Protein AF-A0A960AWV7-F1 (afdb_monomer)

Secondary structure (DSSP, 8-state):
---HHHHHHH-SEEEEEETTEEEEEEEHHHHHH---SHHHHHHHHHS--HHHHHTT--PPP-PPPSPPPPSSSPPSSSTTGGG-TT--THHHHSPPP-EEEETTEEE--SS--STT---SS-TTHHHHTB-TTSPBPTT---------SS--SEEEETTTTEEEE-

Sequence (166 aa):
AHDLAVVRHFCPEVAVMYLGKIVEVGDRETIYLRPHHPYTQALLSAVPDVRQAAIGGRRERIRLEGDVPSPINPPSGCRFRTRCAIAKEICARAEPPLLQVGPTHKVACHFPGELGQHPAAPVTTGLLAVDESGSPVAGSTPTTPPNVPGFAAEWYDLGRRQMVSG

Nearest PDB structures (foldseek):
  4fwi-assembly1_B  TM=9.279E-01  e=6.344E-09  Caldanaerobacter subterraneus subsp. tengcongensis MB4
  8j5r-assembly1_D  TM=8.603E-01  e=9.752E-08  Mycobacterium tuberculosis H37Rv
  8j5t-assembly1_D  TM=8.635E-01  e=5.878E-06  Mycobacterium tuberculosis H37Rv
  4jbw-assembly2_C  TM=8.695E-01  e=2.674E-01  Escherichia coli K-12
  3rlf-assembly1_B  TM=8.804E-01  e=4.945E-01  Escherichia coli K-12

Solvent-accessible surface area (backbone atoms only — not comparable to full-atom values): 9805 Å² total; per-residue (Å²): 128,93,53,62,78,60,46,69,77,76,41,74,61,44,78,42,69,55,87,91,37,74,36,33,36,20,32,46,65,49,51,76,76,59,31,35,37,72,66,54,42,32,55,55,28,68,49,85,53,68,71,42,48,74,73,73,44,75,72,74,65,55,78,72,53,75,80,85,74,52,75,90,67,58,55,54,34,28,67,59,39,86,50,39,94,79,58,52,62,22,32,55,59,31,61,46,59,75,41,42,51,40,77,54,31,32,33,34,46,43,48,56,25,45,90,94,55,50,52,93,62,58,78,43,26,73,40,60,20,23,43,84,56,34,48,79,42,88,94,56,67,58,53,76,74,79,93,59,88,82,70,58,66,54,23,38,33,75,90,78,71,40,78,47,74,117

Structure (mmCIF, N/CA/C/O backbone):
data_AF-A0A960AWV7-F1
#
_entry.id   AF-A0A960AWV7-F1
#
loop_
_atom_site.group_PDB
_atom_site.id
_atom_site.type_symbol
_atom_site.label_atom_id
_atom_site.label_alt_id
_atom_site.label_comp_id
_atom_site.label_asym_id
_atom_site.label_entity_id
_atom_site.label_seq_id
_atom_site.pdbx_PDB_ins_code
_atom_site.Cartn_x
_atom_site.Cartn_y
_atom_site.Cartn_z
_atom_site.occupancy
_atom_site.B_iso_or_equiv
_atom_site.auth_seq_id
_atom_site.auth_comp_id
_atom_site.auth_asym_id
_atom_site.auth_atom_id
_atom_site.pdbx_PDB_model_num
ATOM 1 N N . ALA A 1 1 ? -1.767 0.181 -18.231 1.00 57.00 1 ALA A N 1
ATOM 2 C CA . ALA A 1 1 ? -1.301 -1.007 -18.979 1.00 57.00 1 ALA A CA 1
ATOM 3 C C . ALA A 1 1 ? -1.002 -2.128 -17.988 1.00 57.00 1 ALA A C 1
ATOM 5 O O . ALA A 1 1 ? -0.704 -1.819 -16.842 1.00 57.00 1 ALA A O 1
ATOM 6 N N . HIS A 1 2 ? -1.113 -3.395 -18.394 1.00 70.12 2 HIS A N 1
ATOM 7 C CA . HIS A 1 2 ? -0.751 -4.541 -17.545 1.00 70.12 2 HIS A CA 1
ATOM 8 C C . HIS A 1 2 ? 0.745 -4.892 -17.643 1.00 70.12 2 HIS A C 1
ATOM 10 O O . HIS A 1 2 ? 1.274 -5.580 -16.776 1.00 70.12 2 HIS A O 1
ATOM 16 N N . ASP A 1 3 ? 1.422 -4.403 -18.686 1.00 63.09 3 ASP A N 1
ATOM 17 C CA . ASP A 1 3 ? 2.853 -4.587 -18.895 1.00 63.09 3 ASP A CA 1
ATOM 18 C C . ASP A 1 3 ? 3.643 -3.440 -18.252 1.00 63.09 3 ASP A C 1
ATOM 20 O O . ASP A 1 3 ? 3.673 -2.309 -18.751 1.00 63.09 3 ASP A O 1
ATOM 24 N N . LEU A 1 4 ? 4.277 -3.742 -17.120 1.00 63.34 4 LEU A N 1
ATOM 25 C CA . LEU A 1 4 ? 5.128 -2.799 -16.403 1.00 63.34 4 LEU A CA 1
ATOM 26 C C . LEU A 1 4 ? 6.360 -2.400 -17.248 1.00 63.34 4 LEU A C 1
ATOM 28 O O . LEU A 1 4 ? 6.766 -1.241 -17.223 1.00 63.34 4 LEU A O 1
ATOM 32 N N . ALA A 1 5 ? 6.901 -3.269 -18.109 1.00 60.47 5 ALA A N 1
ATOM 33 C CA . ALA A 1 5 ? 8.048 -2.913 -18.952 1.00 60.47 5 ALA A CA 1
ATOM 34 C C . ALA A 1 5 ? 7.736 -1.749 -19.916 1.00 60.47 5 ALA A C 1
ATOM 36 O O . ALA A 1 5 ? 8.588 -0.886 -20.133 1.00 60.47 5 ALA A O 1
ATOM 37 N N . VAL A 1 6 ? 6.500 -1.665 -20.419 1.00 62.06 6 VAL A N 1
ATOM 38 C CA . VAL A 1 6 ? 6.038 -0.549 -21.266 1.00 62.06 6 VAL A CA 1
ATOM 39 C C . VAL A 1 6 ? 5.800 0.718 -20.441 1.00 62.06 6 VAL A C 1
ATOM 41 O O . VAL A 1 6 ? 6.229 1.803 -20.833 1.00 62.06 6 VAL A O 1
ATOM 44 N N . VAL A 1 7 ? 5.169 0.599 -19.267 1.00 62.19 7 VAL A N 1
ATOM 45 C CA . VAL A 1 7 ? 4.879 1.745 -18.377 1.00 62.19 7 VAL A CA 1
ATOM 46 C C . VAL A 1 7 ? 6.159 2.479 -17.969 1.00 62.19 7 VAL A C 1
ATOM 48 O O . VAL A 1 7 ? 6.177 3.708 -17.901 1.00 62.19 7 VAL A O 1
ATOM 51 N N . ARG A 1 8 ? 7.260 1.742 -17.775 1.00 61.78 8 ARG A N 1
ATOM 52 C CA . ARG A 1 8 ? 8.574 2.310 -17.446 1.00 61.78 8 ARG A CA 1
ATOM 53 C C . ARG A 1 8 ? 9.089 3.315 -18.490 1.00 61.78 8 ARG A C 1
ATOM 55 O O . ARG A 1 8 ? 9.915 4.150 -18.150 1.00 61.78 8 ARG A O 1
ATOM 62 N N . HIS A 1 9 ? 8.674 3.273 -19.750 1.00 60.59 9 HIS A N 1
ATOM 63 C CA . HIS A 1 9 ? 9.267 4.158 -20.763 1.00 60.59 9 HIS A CA 1
ATOM 64 C C . HIS A 1 9 ? 8.448 5.409 -21.082 1.00 60.59 9 HIS A C 1
ATOM 66 O O . HIS A 1 9 ? 9.007 6.351 -21.637 1.00 60.59 9 HIS A O 1
ATOM 72 N N . PHE A 1 10 ? 7.176 5.463 -20.679 1.00 64.75 10 PHE A N 1
ATOM 73 C CA . PHE A 1 10 ? 6.257 6.507 -21.148 1.00 64.75 10 PHE A CA 1
ATOM 74 C C . PHE A 1 10 ? 5.496 7.248 -20.041 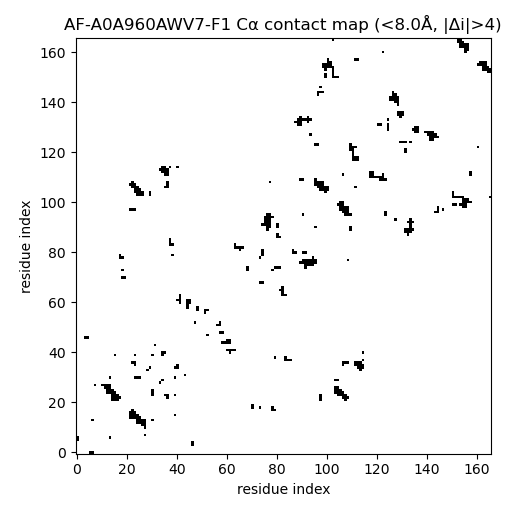1.00 64.75 10 PHE A C 1
ATOM 76 O O . PHE A 1 10 ? 4.870 8.266 -20.327 1.00 64.75 10 PHE A O 1
ATOM 83 N N . CYS A 1 11 ? 5.538 6.779 -18.789 1.00 72.75 11 CYS A N 1
ATOM 84 C CA . CYS A 1 11 ? 4.747 7.362 -17.704 1.00 72.75 11 CYS A CA 1
ATOM 85 C C . CYS A 1 11 ? 5.637 8.081 -16.669 1.00 72.75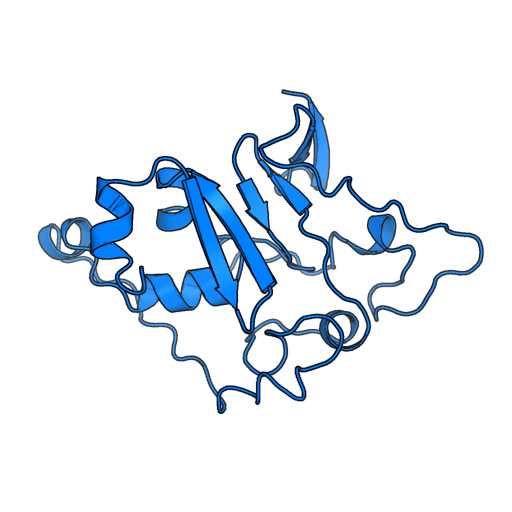 11 CYS A C 1
ATOM 87 O O . CYS A 1 11 ? 6.538 7.444 -16.114 1.00 72.75 11 CYS A O 1
ATOM 89 N N . PRO A 1 12 ? 5.398 9.379 -16.379 1.00 78.38 12 PRO A N 1
ATOM 90 C CA . PRO A 1 12 ? 6.119 10.098 -15.323 1.00 78.38 12 PRO A CA 1
ATOM 91 C C . PRO A 1 12 ? 5.705 9.623 -13.922 1.00 78.38 12 PRO A C 1
ATOM 93 O O . PRO A 1 12 ? 6.530 9.587 -13.013 1.00 78.38 12 PRO A O 1
ATOM 96 N N . GLU A 1 13 ? 4.452 9.191 -13.780 1.00 88.69 13 GLU A N 1
ATOM 97 C CA . GLU A 1 13 ? 3.856 8.662 -12.556 1.00 88.69 13 GLU A CA 1
ATOM 98 C C . GLU A 1 13 ? 3.253 7.280 -12.830 1.00 88.69 13 GLU A C 1
ATOM 100 O O . GLU A 1 13 ? 2.701 7.024 -13.905 1.00 88.69 13 GLU A O 1
ATOM 105 N N . VAL A 1 14 ? 3.362 6.381 -11.855 1.00 91.44 14 VAL A N 1
ATOM 106 C CA . VAL A 1 14 ? 2.838 5.019 -11.921 1.00 91.44 14 VAL A CA 1
ATOM 107 C C . VAL A 1 14 ? 1.902 4.788 -10.744 1.00 91.44 14 VAL A C 1
ATOM 109 O O . VAL A 1 14 ? 2.322 4.851 -9.592 1.00 91.44 14 VAL A O 1
ATOM 112 N N . ALA A 1 15 ? 0.645 4.459 -11.047 1.00 93.19 15 ALA A N 1
ATOM 113 C CA . ALA A 1 15 ? -0.336 3.999 -10.073 1.00 93.19 15 ALA A CA 1
ATOM 114 C C . ALA A 1 15 ? -0.478 2.475 -10.142 1.00 93.19 15 ALA A C 1
ATOM 116 O O . ALA A 1 15 ? -0.850 1.912 -11.174 1.00 93.19 15 ALA A O 1
ATOM 117 N N . VAL A 1 16 ? -0.205 1.806 -9.027 1.00 94.88 16 VAL A N 1
ATOM 118 C CA . VAL A 1 16 ? -0.396 0.369 -8.847 1.00 94.88 16 VAL A CA 1
ATOM 119 C C . VAL A 1 16 ? -1.728 0.147 -8.148 1.00 94.88 16 VAL A C 1
ATOM 121 O O . VAL A 1 16 ? -2.006 0.728 -7.095 1.00 94.88 16 VAL A O 1
ATOM 124 N N . MET A 1 17 ? -2.563 -0.709 -8.733 1.00 95.25 17 MET A N 1
ATOM 125 C CA . MET A 1 17 ? -3.893 -1.013 -8.215 1.00 95.25 17 MET A CA 1
ATOM 126 C C . MET A 1 17 ? -4.050 -2.493 -7.876 1.00 95.25 17 MET A C 1
ATOM 128 O O . MET A 1 17 ? -3.522 -3.363 -8.569 1.00 95.25 17 MET A O 1
ATOM 132 N N . TYR A 1 18 ? -4.847 -2.777 -6.848 1.00 94.00 18 TYR A N 1
ATOM 133 C CA . TYR A 1 18 ? -5.282 -4.124 -6.494 1.00 94.00 18 TYR A CA 1
ATOM 134 C C . TYR A 1 18 ? -6.771 -4.128 -6.150 1.00 94.00 18 TYR A C 1
ATOM 136 O O . TYR A 1 18 ? -7.228 -3.321 -5.340 1.00 94.00 18 TYR A O 1
ATOM 144 N N . LEU A 1 19 ? -7.534 -5.024 -6.790 1.00 91.62 19 LEU A N 1
ATOM 145 C CA . LEU A 1 19 ? -8.991 -5.149 -6.636 1.00 91.62 19 LEU A CA 1
ATOM 146 C C . LEU A 1 19 ? -9.710 -3.787 -6.631 1.00 91.62 19 LEU A C 1
ATOM 148 O O . LEU A 1 19 ? -10.519 -3.518 -5.751 1.00 91.62 19 LEU A O 1
ATOM 152 N N . GLY A 1 20 ? -9.384 -2.895 -7.571 1.00 90.94 20 GLY A N 1
ATOM 153 C CA . GLY A 1 20 ? -10.041 -1.588 -7.716 1.00 90.94 20 GLY A CA 1
ATOM 154 C C . GLY A 1 20 ? -9.621 -0.498 -6.718 1.00 90.94 20 GLY A C 1
ATOM 155 O O . GLY A 1 20 ? -10.272 0.541 -6.670 1.00 90.94 20 GLY A O 1
ATOM 156 N N . LYS A 1 21 ? -8.560 -0.697 -5.925 1.00 92.56 21 LYS A N 1
ATOM 157 C CA . LYS A 1 21 ? -7.969 0.343 -5.060 1.00 92.56 21 LYS A CA 1
ATOM 158 C C . LYS A 1 21 ? -6.548 0.657 -5.498 1.00 92.56 21 LYS A C 1
ATOM 160 O O . LYS A 1 21 ? -5.813 -0.258 -5.860 1.00 92.56 21 LYS A O 1
ATOM 165 N N . ILE A 1 22 ? -6.164 1.929 -5.430 1.00 95.12 22 ILE A N 1
ATOM 166 C CA . ILE A 1 22 ? -4.761 2.335 -5.527 1.00 95.12 22 ILE A CA 1
ATOM 167 C C . ILE A 1 22 ? -4.060 1.863 -4.256 1.00 95.12 22 ILE A C 1
ATOM 169 O O . ILE A 1 22 ? -4.469 2.230 -3.157 1.00 95.12 22 ILE A O 1
ATOM 173 N N . VAL A 1 23 ? -3.028 1.040 -4.417 1.00 97.00 23 VAL A N 1
ATOM 174 C CA . VAL A 1 23 ? -2.222 0.538 -3.296 1.00 97.00 23 VAL A CA 1
ATOM 175 C C . VAL A 1 23 ? -0.872 1.232 -3.200 1.00 97.00 23 VAL A C 1
ATOM 177 O O . VAL A 1 23 ? -0.296 1.303 -2.117 1.00 97.00 23 VAL A O 1
ATOM 180 N N . GLU A 1 24 ? -0.383 1.779 -4.311 1.00 97.38 24 GLU A N 1
ATOM 181 C CA . GLU A 1 24 ? 0.869 2.522 -4.356 1.00 97.38 24 GLU A CA 1
ATOM 182 C C . GLU A 1 24 ? 0.893 3.457 -5.567 1.00 97.38 24 GLU A C 1
ATOM 184 O O . GLU A 1 24 ? 0.466 3.067 -6.652 1.00 97.38 24 GLU A O 1
ATOM 189 N N . VAL A 1 25 ? 1.374 4.684 -5.386 1.00 95.50 25 VAL A N 1
ATOM 190 C CA . VAL A 1 25 ? 1.551 5.686 -6.446 1.00 95.50 25 VAL A CA 1
ATOM 191 C C . VAL A 1 25 ? 2.890 6.359 -6.256 1.00 95.50 25 VAL A C 1
ATOM 193 O O . VAL A 1 25 ? 3.205 6.794 -5.152 1.00 95.50 25 VAL A O 1
ATOM 196 N N . GLY A 1 26 ? 3.650 6.513 -7.328 1.00 94.56 26 GLY A N 1
ATOM 197 C CA . GLY A 1 26 ? 4.832 7.351 -7.279 1.00 94.56 26 GLY A CA 1
ATOM 198 C C . GLY A 1 26 ? 5.457 7.584 -8.633 1.00 94.56 26 GLY A C 1
ATOM 199 O O . GLY A 1 26 ? 4.983 7.069 -9.650 1.00 94.56 26 GLY A O 1
ATOM 200 N N . ASP A 1 27 ? 6.539 8.355 -8.645 1.00 91.69 27 ASP A N 1
ATOM 201 C CA . ASP A 1 27 ? 7.352 8.459 -9.845 1.00 91.69 27 ASP A CA 1
ATOM 202 C C . ASP A 1 27 ? 7.909 7.081 -10.232 1.00 91.69 27 ASP A C 1
ATOM 204 O O . ASP A 1 27 ? 8.064 6.159 -9.419 1.00 91.69 27 ASP A O 1
ATOM 208 N N . ARG A 1 28 ? 8.203 6.936 -11.520 1.00 86.81 28 ARG A N 1
ATOM 209 C CA . ARG A 1 28 ? 8.707 5.687 -12.082 1.00 86.81 28 ARG A CA 1
ATOM 210 C C . ARG A 1 28 ? 9.932 5.148 -11.343 1.00 86.81 28 ARG A C 1
ATOM 212 O O . ARG A 1 28 ? 10.069 3.937 -11.211 1.00 86.81 28 ARG A O 1
ATOM 219 N N . GLU A 1 29 ? 10.886 5.989 -10.973 1.00 88.25 29 GLU A N 1
ATOM 220 C CA . GLU A 1 29 ? 12.114 5.494 -10.358 1.00 88.25 29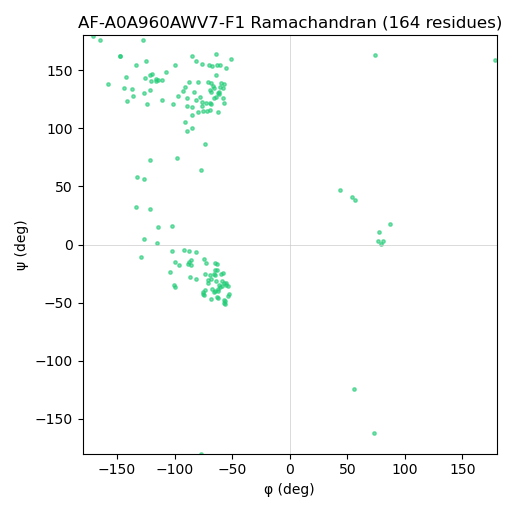 GLU A CA 1
ATOM 221 C C . GLU A 1 29 ? 11.821 4.928 -8.973 1.00 88.25 29 GLU A C 1
ATOM 223 O O . GLU A 1 29 ? 12.179 3.784 -8.684 1.00 88.25 29 GLU A O 1
ATOM 228 N N . THR A 1 30 ? 11.063 5.675 -8.180 1.00 91.94 30 THR A N 1
ATOM 229 C CA . THR A 1 30 ? 10.622 5.265 -6.853 1.00 91.94 30 THR A CA 1
ATOM 230 C C . THR A 1 30 ? 9.848 3.948 -6.879 1.00 91.94 30 THR A C 1
ATOM 232 O O . THR A 1 30 ? 10.230 3.020 -6.169 1.00 91.94 30 THR A O 1
ATOM 235 N N . ILE A 1 31 ? 8.842 3.795 -7.749 1.00 92.56 31 ILE A N 1
ATOM 236 C CA . ILE A 1 31 ? 8.048 2.555 -7.806 1.00 92.56 31 ILE A CA 1
ATOM 237 C C . ILE A 1 31 ? 8.902 1.338 -8.190 1.00 92.56 31 ILE A C 1
ATOM 239 O O . ILE A 1 31 ? 8.732 0.271 -7.610 1.00 92.56 31 ILE A O 1
ATOM 243 N N . TYR A 1 32 ? 9.840 1.465 -9.136 1.00 87.62 32 TYR A N 1
ATOM 244 C CA . TYR A 1 32 ? 10.625 0.317 -9.623 1.00 87.62 32 TYR A CA 1
ATOM 245 C C . TYR A 1 32 ? 11.802 -0.062 -8.717 1.00 87.62 32 TYR A C 1
ATOM 247 O O . TYR A 1 32 ? 12.221 -1.231 -8.707 1.00 87.62 32 TYR A O 1
ATOM 255 N N . LEU A 1 33 ? 12.372 0.921 -8.017 1.00 88.12 33 LEU A N 1
ATOM 256 C CA . LEU A 1 33 ? 13.566 0.738 -7.195 1.00 88.12 33 LEU A CA 1
ATOM 257 C C . LEU A 1 33 ? 13.246 0.569 -5.712 1.00 88.12 33 LEU A C 1
ATOM 259 O O . LEU A 1 33 ? 13.908 -0.228 -5.058 1.00 88.12 33 LEU A O 1
ATOM 263 N N . ARG A 1 34 ? 12.238 1.277 -5.196 1.00 92.12 34 ARG A N 1
ATOM 264 C CA . ARG A 1 34 ? 11.871 1.287 -3.773 1.00 92.12 34 ARG A CA 1
ATOM 265 C C . ARG A 1 34 ? 10.361 1.094 -3.574 1.00 92.12 34 ARG A C 1
ATOM 267 O O . ARG A 1 34 ? 9.714 1.953 -2.988 1.00 92.12 34 ARG A O 1
ATOM 274 N N . PRO A 1 35 ? 9.759 -0.006 -4.064 1.00 95.44 35 PRO A N 1
ATOM 275 C CA . PRO A 1 35 ? 8.353 -0.291 -3.796 1.00 95.44 35 PRO A CA 1
ATOM 276 C C . PRO A 1 35 ? 8.121 -0.571 -2.303 1.00 95.44 35 PRO A C 1
ATOM 278 O O . PRO A 1 35 ? 8.739 -1.469 -1.722 1.00 95.44 35 PRO A O 1
ATOM 281 N N . HIS A 1 36 ? 7.191 0.160 -1.695 1.00 97.56 36 HIS A N 1
ATOM 282 C CA . HIS A 1 36 ? 6.873 0.072 -0.270 1.00 97.56 36 HIS A CA 1
ATOM 283 C C . HIS A 1 36 ? 5.675 -0.840 0.043 1.00 97.56 36 HIS A C 1
ATOM 285 O O . HIS A 1 36 ? 5.505 -1.252 1.196 1.00 97.56 36 HIS A O 1
ATOM 291 N N . HIS A 1 37 ? 4.829 -1.167 -0.943 1.00 98.12 37 HIS A N 1
ATOM 292 C CA . HIS A 1 37 ? 3.705 -2.082 -0.749 1.00 98.12 37 HIS A CA 1
ATOM 293 C C . HIS A 1 37 ? 4.096 -3.533 -1.103 1.00 98.12 37 HIS A C 1
ATOM 295 O O . HIS A 1 37 ? 4.580 -3.776 -2.214 1.00 98.12 37 HIS A O 1
ATOM 301 N N . PRO A 1 38 ? 3.798 -4.539 -0.250 1.00 96.94 38 PRO A N 1
ATOM 302 C CA . PRO A 1 38 ? 4.140 -5.944 -0.522 1.00 96.94 38 PRO A CA 1
ATOM 303 C C . PRO A 1 38 ? 3.598 -6.488 -1.856 1.00 96.94 38 PRO A C 1
ATOM 305 O O . PRO A 1 38 ? 4.260 -7.259 -2.545 1.00 96.94 38 PRO A O 1
ATOM 308 N N . TYR A 1 39 ? 2.405 -6.051 -2.272 1.00 95.88 39 TYR A N 1
ATOM 309 C CA . TYR A 1 39 ? 1.868 -6.386 -3.600 1.00 95.88 39 TYR A CA 1
ATOM 310 C C . TYR A 1 39 ? 2.733 -5.848 -4.751 1.00 95.88 39 TYR A C 1
ATOM 312 O O . TYR A 1 39 ? 3.030 -6.586 -5.688 1.00 95.88 39 TYR A O 1
ATOM 320 N N . THR A 1 40 ? 3.162 -4.585 -4.687 1.00 95.44 40 THR A N 1
ATOM 321 C CA . THR A 1 40 ? 4.006 -3.972 -5.722 1.00 95.44 40 THR A CA 1
ATOM 322 C C . THR A 1 40 ? 5.369 -4.652 -5.785 1.00 95.44 40 THR A C 1
ATOM 324 O O . THR A 1 40 ? 5.861 -4.940 -6.875 1.00 95.44 40 THR A O 1
ATOM 327 N N . GLN A 1 41 ? 5.947 -4.987 -4.626 1.00 94.44 41 GLN A N 1
ATOM 328 C CA . GLN A 1 41 ? 7.172 -5.786 -4.535 1.00 94.44 41 GLN A CA 1
ATOM 329 C C . GLN A 1 41 ? 7.008 -7.135 -5.243 1.00 94.44 41 GLN A C 1
ATOM 331 O O . GLN A 1 41 ? 7.844 -7.506 -6.068 1.00 94.44 41 GLN A O 1
ATOM 336 N N . ALA A 1 42 ? 5.904 -7.842 -4.984 1.00 92.06 42 ALA A N 1
ATOM 337 C CA . ALA A 1 42 ? 5.630 -9.122 -5.622 1.00 92.06 42 ALA A CA 1
ATOM 338 C C . ALA A 1 42 ? 5.459 -8.996 -7.142 1.00 92.06 42 ALA A C 1
ATOM 340 O O . ALA A 1 42 ? 6.079 -9.760 -7.884 1.00 92.06 42 ALA A O 1
ATOM 341 N N . LEU A 1 43 ? 4.703 -7.999 -7.617 1.00 90.25 43 LEU A N 1
ATOM 342 C CA . LEU A 1 43 ? 4.568 -7.715 -9.049 1.00 90.25 43 LEU A CA 1
ATOM 343 C C . LEU A 1 43 ? 5.931 -7.473 -9.705 1.00 90.25 43 LEU A C 1
ATOM 345 O O . LEU A 1 43 ? 6.259 -8.116 -10.699 1.00 90.25 4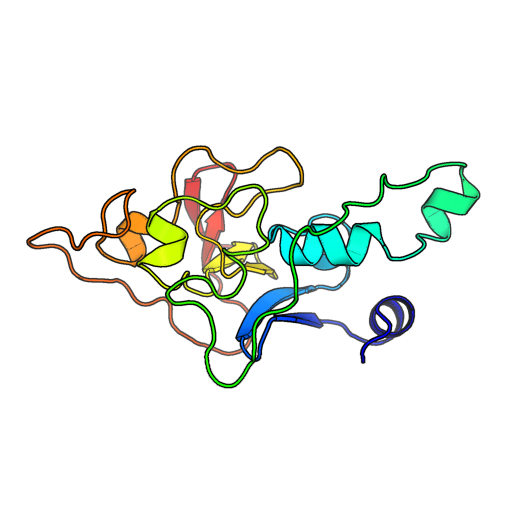3 LEU A O 1
ATOM 349 N N . LEU A 1 44 ? 6.747 -6.584 -9.134 1.00 88.44 44 LEU A N 1
ATOM 350 C CA . LEU A 1 44 ? 8.049 -6.224 -9.695 1.00 88.44 44 LEU A CA 1
ATOM 351 C C . LEU A 1 44 ? 9.075 -7.354 -9.603 1.00 88.44 44 LEU A C 1
ATOM 353 O O . LEU A 1 44 ? 9.965 -7.420 -10.44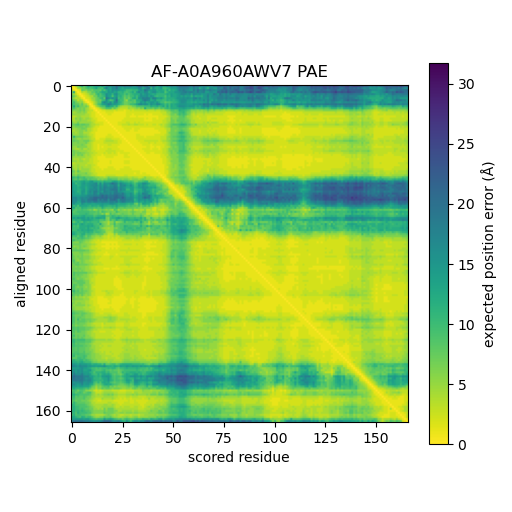5 1.00 88.44 44 LEU A O 1
ATOM 357 N N . SER A 1 45 ? 8.949 -8.263 -8.634 1.00 84.62 45 SER A N 1
ATOM 358 C CA . SER A 1 45 ? 9.789 -9.466 -8.562 1.00 84.62 45 SER A CA 1
ATOM 359 C C . SER A 1 45 ? 9.564 -10.414 -9.748 1.00 84.62 45 SER A C 1
ATOM 361 O O . SER A 1 45 ? 10.460 -11.170 -10.120 1.00 84.62 45 SER A O 1
ATOM 363 N N . ALA A 1 46 ? 8.375 -10.368 -10.362 1.00 80.38 46 ALA A N 1
ATOM 364 C CA . ALA A 1 46 ? 8.016 -11.181 -11.519 1.00 80.38 46 ALA A CA 1
ATOM 365 C C . ALA A 1 46 ? 8.387 -10.525 -12.861 1.00 80.38 46 ALA A C 1
ATOM 367 O O . ALA A 1 46 ? 8.455 -11.226 -13.874 1.00 80.38 46 ALA A O 1
ATOM 368 N N . VAL A 1 47 ? 8.647 -9.213 -12.880 1.00 77.50 47 VAL A N 1
ATOM 369 C CA . VAL A 1 47 ? 9.039 -8.479 -14.090 1.00 77.50 47 VAL A CA 1
ATOM 370 C C . VAL A 1 47 ? 10.521 -8.734 -14.393 1.00 77.50 47 VAL A C 1
ATOM 372 O O . VAL A 1 47 ? 11.368 -8.517 -13.524 1.00 77.50 47 VAL A O 1
ATOM 375 N N . PRO A 1 48 ? 10.878 -9.160 -15.618 1.00 64.38 48 PRO A N 1
ATOM 376 C CA . PRO A 1 48 ? 12.274 -9.279 -16.020 1.00 64.38 48 PRO A CA 1
ATOM 377 C C . PRO A 1 48 ? 12.971 -7.911 -15.994 1.00 64.38 48 PRO A C 1
ATOM 379 O O . PRO A 1 48 ? 12.653 -7.025 -16.787 1.00 64.38 48 PRO A O 1
ATOM 382 N N . ASP A 1 49 ? 13.949 -7.729 -15.108 1.00 67.44 49 ASP A N 1
ATOM 383 C CA . ASP A 1 49 ? 14.814 -6.549 -15.142 1.00 67.44 49 ASP A CA 1
ATOM 384 C C . ASP A 1 49 ? 15.970 -6.794 -16.118 1.00 67.44 49 ASP A C 1
ATOM 386 O O . ASP A 1 49 ? 16.956 -7.453 -15.793 1.00 67.44 49 ASP A O 1
ATOM 390 N N . VAL A 1 50 ? 15.843 -6.253 -17.332 1.00 61.25 50 VAL A N 1
ATOM 391 C CA . VAL A 1 50 ? 16.841 -6.384 -18.407 1.00 61.25 50 VAL A CA 1
ATOM 392 C C . VAL A 1 50 ? 18.210 -5.824 -17.994 1.00 61.25 50 VAL A C 1
ATOM 394 O O . VAL A 1 50 ? 19.234 -6.353 -18.420 1.00 61.25 50 VAL A O 1
ATOM 397 N N . ARG A 1 51 ? 18.261 -4.795 -17.132 1.00 61.47 51 ARG A N 1
ATOM 398 C CA . ARG A 1 51 ? 19.532 -4.212 -16.666 1.00 61.47 51 ARG A CA 1
ATOM 399 C C . ARG A 1 51 ? 20.216 -5.104 -15.637 1.00 61.47 51 ARG A C 1
ATOM 401 O O . ARG A 1 51 ? 21.420 -5.308 -15.738 1.00 61.47 51 ARG A O 1
ATOM 408 N N . GLN A 1 52 ? 19.463 -5.662 -14.687 1.00 60.78 52 GLN A N 1
ATOM 409 C CA . GLN A 1 52 ? 20.006 -6.659 -13.754 1.00 60.78 52 GLN A CA 1
ATOM 410 C C . GLN A 1 52 ? 20.403 -7.949 -14.476 1.00 60.78 52 GLN A C 1
ATOM 412 O O . GLN A 1 52 ? 21.481 -8.476 -14.217 1.00 60.78 52 GLN A O 1
ATOM 417 N N . ALA A 1 53 ? 19.595 -8.408 -15.435 1.00 60.22 53 ALA A N 1
ATOM 418 C CA . ALA A 1 53 ? 19.908 -9.582 -16.242 1.00 60.22 53 ALA A CA 1
ATOM 419 C C . ALA A 1 53 ? 21.211 -9.405 -17.042 1.00 60.22 53 ALA A C 1
ATOM 421 O O . ALA A 1 53 ? 21.987 -10.352 -17.146 1.00 60.22 53 ALA A O 1
ATOM 422 N N . ALA A 1 54 ? 21.488 -8.195 -17.547 1.00 59.81 54 ALA A N 1
ATOM 423 C CA . ALA A 1 54 ? 22.722 -7.878 -18.270 1.00 59.81 54 ALA A CA 1
ATOM 424 C C . ALA A 1 54 ? 23.992 -7.963 -17.401 1.00 59.81 54 ALA A C 1
ATOM 426 O O . ALA A 1 54 ? 25.068 -8.225 -17.931 1.00 59.81 54 ALA A O 1
ATOM 427 N N . ILE A 1 55 ? 23.875 -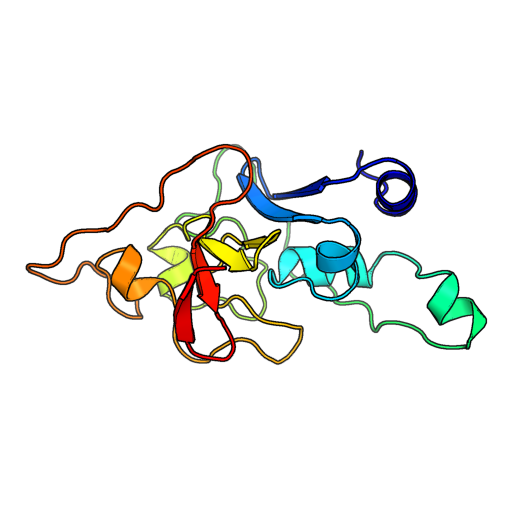7.790 -16.080 1.00 65.19 55 ILE A N 1
ATOM 428 C CA . ILE A 1 55 ? 24.978 -7.955 -15.113 1.00 65.19 55 ILE A CA 1
ATOM 429 C C . ILE A 1 55 ? 24.902 -9.289 -14.346 1.00 65.19 55 ILE A C 1
ATOM 431 O O . ILE A 1 55 ? 25.541 -9.447 -13.310 1.00 65.19 55 ILE A O 1
ATOM 435 N N . GLY A 1 56 ? 24.103 -10.249 -14.828 1.00 55.78 56 GLY A N 1
ATOM 436 C CA . GLY A 1 56 ? 23.959 -11.582 -14.227 1.00 55.78 56 GLY A CA 1
ATOM 437 C C . GLY A 1 56 ? 23.100 -11.646 -12.957 1.00 55.78 56 GLY A C 1
ATOM 438 O O . GLY A 1 56 ? 22.950 -12.718 -12.373 1.00 55.78 56 GLY A O 1
ATOM 439 N N . GLY A 1 57 ? 22.502 -10.533 -12.531 1.00 57.81 57 GLY A N 1
ATOM 440 C CA . GLY A 1 57 ? 21.597 -10.479 -11.387 1.00 57.81 57 GLY A CA 1
ATOM 441 C C . GLY A 1 57 ? 20.186 -10.960 -11.737 1.00 57.81 57 GLY A C 1
ATOM 442 O O . GLY A 1 57 ? 19.639 -10.631 -12.790 1.00 57.81 57 GLY A O 1
ATOM 443 N N . ARG A 1 58 ? 19.555 -11.711 -10.830 1.00 58.75 58 ARG A N 1
ATOM 444 C CA . ARG A 1 58 ? 18.118 -12.027 -10.879 1.00 58.75 58 ARG A CA 1
ATOM 445 C C . ARG A 1 58 ? 17.480 -11.652 -9.549 1.00 58.75 58 ARG A C 1
ATOM 447 O O . ARG A 1 58 ? 17.980 -12.060 -8.505 1.00 58.75 58 ARG A O 1
ATOM 454 N N . ARG A 1 59 ? 16.367 -10.911 -9.585 1.00 66.69 59 ARG A N 1
ATOM 455 C CA . ARG A 1 59 ? 15.495 -10.780 -8.409 1.00 66.69 59 ARG A CA 1
ATOM 456 C C . ARG A 1 59 ? 14.889 -12.145 -8.116 1.00 66.69 59 ARG A C 1
ATOM 458 O O . ARG A 1 59 ? 14.430 -12.832 -9.032 1.00 66.69 59 ARG A O 1
ATOM 465 N N . GLU A 1 60 ? 14.897 -12.534 -6.849 1.00 73.31 60 GLU A N 1
ATOM 466 C CA . GLU A 1 60 ? 14.148 -13.699 -6.404 1.00 73.31 60 GLU A CA 1
ATOM 467 C C . GLU A 1 60 ? 12.653 -13.425 -6.609 1.00 73.31 60 GLU A C 1
ATOM 469 O O . GLU A 1 60 ? 12.141 -12.379 -6.205 1.00 73.31 60 GLU A O 1
ATOM 474 N N . ARG A 1 61 ? 11.953 -14.332 -7.302 1.00 78.62 61 ARG A N 1
ATOM 475 C CA . ARG A 1 61 ? 10.513 -14.179 -7.534 1.00 78.62 61 ARG A CA 1
ATOM 476 C C . ARG A 1 61 ? 9.762 -14.444 -6.241 1.00 78.62 61 ARG A C 1
ATOM 478 O O . ARG A 1 61 ? 9.783 -15.565 -5.737 1.00 78.62 61 ARG A O 1
ATOM 485 N N . ILE A 1 62 ? 8.998 -13.459 -5.795 1.00 82.81 62 ILE A N 1
ATOM 486 C CA . ILE A 1 62 ? 8.050 -13.612 -4.698 1.00 82.81 62 ILE A CA 1
ATOM 487 C C . ILE A 1 62 ? 6.802 -14.288 -5.266 1.00 82.81 62 ILE A C 1
ATOM 489 O O . ILE A 1 62 ? 6.100 -13.732 -6.114 1.00 82.81 62 ILE A O 1
ATOM 493 N N . ARG A 1 63 ? 6.522 -15.513 -4.816 1.00 81.69 63 ARG A N 1
ATOM 494 C CA . ARG A 1 63 ? 5.276 -16.208 -5.154 1.00 81.69 63 ARG A CA 1
ATOM 495 C C . ARG A 1 63 ? 4.194 -15.777 -4.175 1.00 81.69 63 ARG A C 1
ATOM 497 O O . ARG A 1 63 ? 4.321 -15.998 -2.979 1.00 81.69 63 ARG A O 1
ATOM 504 N N . LEU A 1 64 ? 3.137 -15.162 -4.694 1.00 84.00 64 LEU A N 1
ATOM 505 C CA . LEU A 1 64 ? 1.952 -14.866 -3.898 1.00 84.00 64 LEU A CA 1
ATOM 506 C C . LEU A 1 64 ? 1.142 -16.143 -3.699 1.00 84.00 64 LEU A C 1
ATOM 508 O O . LEU A 1 64 ? 0.716 -16.759 -4.676 1.00 84.00 64 LEU A O 1
ATOM 512 N N . GLU A 1 65 ? 0.915 -16.502 -2.444 1.00 82.12 65 GLU A N 1
ATOM 513 C CA . GLU A 1 65 ? 0.087 -17.642 -2.065 1.00 82.12 65 GLU A CA 1
ATOM 514 C C . GLU A 1 65 ? -1.406 -17.284 -2.094 1.00 82.12 65 GLU A C 1
ATOM 516 O O . GLU A 1 65 ? -1.793 -16.110 -2.036 1.00 82.12 65 GLU A O 1
ATOM 521 N N . GLY A 1 66 ? -2.243 -18.316 -2.211 1.00 78.81 66 GLY A N 1
ATOM 522 C CA . GLY A 1 66 ? -3.698 -18.193 -2.255 1.00 78.81 66 GLY A CA 1
ATOM 523 C C . GLY A 1 66 ? -4.261 -17.640 -3.570 1.00 78.81 66 GLY A C 1
ATOM 524 O O . GLY A 1 66 ? -3.567 -17.018 -4.384 1.00 78.81 66 GLY A O 1
ATOM 525 N N . ASP A 1 67 ? -5.561 -17.859 -3.752 1.00 77.75 67 ASP A N 1
ATOM 526 C CA . ASP A 1 67 ? -6.305 -17.396 -4.919 1.00 77.75 67 ASP A CA 1
ATOM 527 C C . ASP A 1 67 ? -6.605 -15.895 -4.858 1.00 77.75 67 ASP A C 1
ATOM 529 O O . ASP A 1 67 ? -6.672 -15.274 -3.792 1.00 77.75 67 ASP A O 1
ATOM 533 N N . VAL A 1 68 ? -6.806 -15.291 -6.032 1.00 81.62 68 VAL A N 1
ATOM 534 C CA . VAL A 1 68 ? -7.269 -13.904 -6.138 1.00 81.62 68 VAL A CA 1
ATOM 535 C C . VAL A 1 68 ? -8.719 -13.829 -5.632 1.00 81.62 68 VAL A C 1
ATOM 537 O O . VAL A 1 68 ? -9.584 -14.491 -6.206 1.00 81.62 68 VAL A O 1
ATOM 540 N N . PRO A 1 69 ? -9.024 -13.021 -4.597 1.00 80.75 69 PRO A N 1
ATOM 541 C CA . PRO A 1 69 ? -10.392 -12.859 -4.114 1.00 80.75 69 PRO A CA 1
ATOM 542 C C . PRO A 1 69 ? -11.315 -12.242 -5.169 1.00 80.75 69 PRO A C 1
ATOM 544 O O . PRO A 1 69 ? -10.878 -11.467 -6.023 1.00 80.75 69 PRO A O 1
ATOM 547 N N . SER A 1 70 ? -12.615 -12.523 -5.060 1.00 79.50 70 SER A N 1
ATOM 548 C CA . SER A 1 70 ? -13.626 -11.902 -5.919 1.00 79.50 70 SER A CA 1
ATOM 549 C C . SER A 1 70 ? -13.657 -10.376 -5.730 1.00 79.50 70 SER A C 1
ATOM 551 O O . SER A 1 70 ? -13.774 -9.909 -4.595 1.00 79.50 70 SER A O 1
ATOM 553 N N . PRO A 1 71 ? -13.639 -9.576 -6.814 1.00 79.06 71 PRO A N 1
ATOM 554 C CA . PRO A 1 71 ? -13.827 -8.127 -6.729 1.00 79.06 71 PRO A CA 1
ATOM 555 C C . PRO A 1 71 ? -15.210 -7.706 -6.207 1.00 79.06 71 PRO A C 1
ATOM 557 O O . PRO A 1 71 ? -15.350 -6.583 -5.732 1.00 79.06 71 PRO A O 1
ATOM 560 N N . ILE A 1 72 ? -16.218 -8.584 -6.308 1.00 81.88 72 ILE A N 1
ATOM 561 C CA . ILE A 1 72 ? -17.602 -8.313 -5.877 1.00 81.88 72 ILE A CA 1
ATOM 562 C C . ILE A 1 72 ? -17.698 -8.323 -4.348 1.00 81.88 72 ILE A C 1
ATOM 564 O O . ILE A 1 72 ? -18.356 -7.465 -3.768 1.00 81.88 72 ILE A O 1
ATOM 568 N N . ASN A 1 73 ? -16.986 -9.252 -3.704 1.00 82.88 73 ASN A N 1
ATOM 569 C CA . ASN A 1 73 ? -16.917 -9.386 -2.250 1.00 82.88 73 ASN A CA 1
ATOM 570 C C . ASN A 1 73 ? -15.454 -9.261 -1.802 1.00 82.88 73 ASN A C 1
ATOM 572 O O . ASN A 1 73 ? -14.822 -10.271 -1.472 1.00 82.88 73 ASN A O 1
ATOM 576 N N . PRO A 1 74 ? -14.879 -8.043 -1.842 1.00 87.62 74 PRO A N 1
ATOM 577 C CA . PRO A 1 74 ? -13.482 -7.852 -1.499 1.00 87.62 74 PRO A CA 1
ATOM 578 C C . PRO A 1 74 ? -13.253 -8.107 -0.000 1.00 87.62 74 PRO A C 1
ATOM 580 O O . PRO A 1 74 ? -14.149 -7.878 0.817 1.00 87.62 74 PRO A O 1
ATOM 583 N N . PRO A 1 75 ? -12.035 -8.512 0.396 1.00 90.31 75 PRO A N 1
ATOM 584 C CA . PRO A 1 75 ? -11.679 -8.597 1.805 1.00 90.31 75 PRO A CA 1
ATOM 585 C C . PRO A 1 75 ? -11.869 -7.235 2.512 1.00 90.31 75 PRO A C 1
ATOM 587 O O . PRO A 1 75 ? -11.493 -6.199 1.965 1.00 90.31 75 PRO A O 1
ATOM 590 N N . SER A 1 76 ? -12.426 -7.241 3.732 1.00 94.44 76 SER A N 1
ATOM 591 C CA . SER A 1 76 ? -12.461 -6.092 4.666 1.00 94.44 76 SER A CA 1
ATOM 592 C C . SER A 1 76 ? -11.091 -5.420 4.917 1.00 94.44 76 SER A C 1
ATOM 594 O O . SER A 1 76 ? -10.036 -6.022 4.726 1.00 94.44 76 SER A O 1
ATOM 596 N N . GLY A 1 77 ? -11.079 -4.175 5.391 1.00 95.69 77 GLY A N 1
ATOM 597 C CA . GLY A 1 77 ? -9.827 -3.464 5.669 1.00 95.69 77 GLY A CA 1
ATOM 598 C C . GLY A 1 77 ? -8.899 -3.404 4.446 1.00 95.69 77 GLY A C 1
ATOM 599 O O . GLY A 1 77 ? -9.297 -2.964 3.367 1.00 95.69 77 GLY A O 1
ATOM 600 N N . CYS A 1 78 ? -7.659 -3.873 4.587 1.00 97.06 78 CYS A N 1
ATOM 601 C CA . CYS A 1 78 ? -6.721 -4.009 3.476 1.00 97.06 78 CYS A CA 1
ATOM 602 C C . CYS A 1 78 ? -7.156 -5.122 2.503 1.00 97.06 78 CYS A C 1
ATOM 604 O O . CYS A 1 78 ? -7.100 -6.315 2.818 1.00 97.06 78 CYS A O 1
ATOM 606 N N . ARG A 1 79 ? -7.476 -4.744 1.255 1.00 95.81 79 ARG A N 1
ATOM 607 C CA . ARG A 1 79 ? -7.888 -5.691 0.197 1.00 95.81 79 ARG A CA 1
ATOM 608 C C . ARG A 1 79 ? -6.838 -6.755 -0.127 1.00 95.81 79 ARG A C 1
ATOM 610 O O . ARG A 1 79 ? -7.199 -7.829 -0.595 1.00 95.81 79 ARG A O 1
ATOM 617 N N . PHE A 1 80 ? -5.556 -6.479 0.116 1.00 96.75 80 PHE A N 1
ATOM 618 C CA . PHE A 1 80 ? -4.461 -7.413 -0.156 1.00 96.75 80 PHE A CA 1
ATOM 619 C C . PHE A 1 80 ? -4.167 -8.378 1.008 1.00 96.75 80 PHE A C 1
ATOM 621 O O . PHE A 1 80 ? -3.369 -9.300 0.845 1.00 96.75 80 PHE A O 1
ATOM 628 N N . ARG A 1 81 ? -4.813 -8.227 2.177 1.00 95.81 81 ARG A N 1
ATOM 629 C CA . ARG A 1 81 ? -4.429 -8.954 3.402 1.00 95.81 81 ARG A CA 1
ATOM 630 C C . ARG A 1 81 ? -4.388 -10.478 3.257 1.00 95.81 81 ARG A C 1
ATOM 632 O O . ARG A 1 81 ? -3.564 -11.111 3.896 1.00 95.81 81 ARG A O 1
ATOM 639 N N . THR A 1 82 ? -5.254 -11.065 2.428 1.00 94.12 82 THR A N 1
ATOM 640 C CA . THR A 1 82 ? -5.382 -12.527 2.295 1.00 94.12 82 THR A CA 1
ATOM 641 C C . THR A 1 82 ? -4.234 -13.163 1.515 1.00 94.12 82 THR A C 1
ATOM 643 O O . THR A 1 82 ? -4.113 -14.380 1.510 1.00 94.12 82 THR A O 1
ATOM 646 N N . ARG A 1 83 ? -3.410 -12.349 0.845 1.00 95.12 83 ARG A N 1
ATOM 647 C CA . ARG A 1 83 ? -2.244 -12.779 0.055 1.00 95.12 83 ARG A CA 1
ATOM 648 C C . ARG A 1 83 ? -0.962 -12.055 0.472 1.00 95.12 83 ARG A C 1
ATOM 650 O O . ARG A 1 83 ? 0.073 -12.181 -0.177 1.00 95.12 83 ARG A O 1
ATOM 657 N N . CYS A 1 84 ? -1.042 -11.241 1.521 1.00 95.31 84 CYS A N 1
ATOM 658 C CA . CYS A 1 84 ? 0.066 -10.449 2.018 1.00 95.31 84 CYS A CA 1
ATOM 659 C C . CYS A 1 84 ? 0.845 -11.260 3.053 1.00 95.31 84 CYS A C 1
ATOM 661 O O . CYS A 1 84 ? 0.306 -11.583 4.109 1.00 95.31 84 CYS A O 1
ATOM 663 N N . ALA A 1 85 ? 2.125 -11.521 2.785 1.00 93.25 85 ALA A N 1
ATOM 664 C CA . ALA A 1 85 ? 2.991 -12.295 3.679 1.00 93.25 85 ALA A CA 1
ATOM 665 C C . ALA A 1 85 ? 3.226 -11.636 5.055 1.00 93.25 85 ALA A C 1
ATOM 667 O O . ALA A 1 85 ? 3.667 -12.300 5.986 1.00 93.25 85 ALA A O 1
ATOM 668 N N . ILE A 1 86 ? 2.933 -10.337 5.188 1.00 95.56 86 ILE A N 1
ATOM 669 C CA . ILE A 1 86 ? 3.130 -9.562 6.424 1.00 95.56 86 ILE A CA 1
ATOM 670 C C . ILE A 1 86 ? 1.813 -9.068 7.043 1.00 95.56 86 ILE A C 1
ATOM 672 O O . ILE A 1 86 ? 1.823 -8.148 7.861 1.00 95.56 86 ILE A O 1
ATOM 676 N N . ALA A 1 87 ? 0.663 -9.608 6.622 1.00 96.69 87 ALA A N 1
ATOM 677 C CA . ALA A 1 87 ? -0.625 -9.188 7.165 1.00 96.69 87 ALA A CA 1
ATOM 678 C C . ALA A 1 87 ? -0.709 -9.418 8.683 1.00 96.69 87 ALA A C 1
ATOM 680 O O . ALA A 1 87 ? -0.295 -10.455 9.196 1.00 96.69 87 ALA A O 1
ATOM 681 N N . LYS A 1 88 ? -1.296 -8.447 9.390 1.00 97.50 88 LYS A N 1
ATOM 682 C CA . LYS A 1 88 ? -1.623 -8.518 10.823 1.00 97.50 88 LYS A CA 1
ATOM 683 C C . LYS A 1 88 ? -3.096 -8.173 11.048 1.00 97.50 88 LYS A C 1
ATOM 685 O O . LYS A 1 88 ? -3.784 -7.784 10.105 1.00 97.50 88 LYS A O 1
ATOM 690 N N . GLU A 1 89 ? -3.563 -8.273 12.291 1.00 97.25 89 GLU A N 1
ATOM 691 C CA . GLU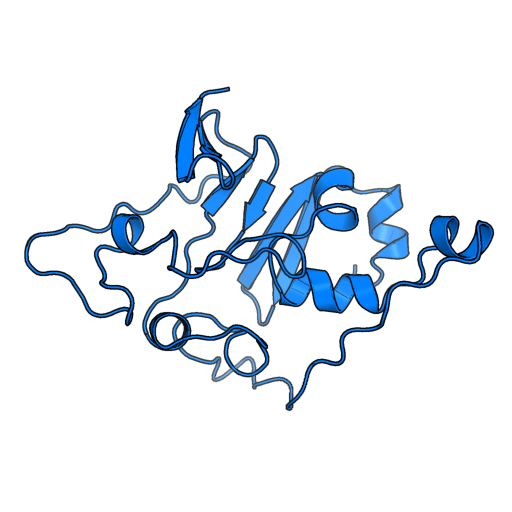 A 1 89 ? -4.974 -8.080 12.663 1.00 97.25 89 GLU A CA 1
ATOM 692 C C . GLU A 1 89 ? -5.558 -6.744 12.169 1.00 97.25 89 GLU A C 1
ATOM 694 O O . GLU A 1 89 ? -6.623 -6.733 11.550 1.00 97.25 89 GLU A O 1
ATOM 699 N N . ILE A 1 90 ? -4.815 -5.637 12.312 1.00 98.06 90 ILE A N 1
ATOM 700 C CA . ILE A 1 90 ? -5.229 -4.319 11.801 1.00 98.06 90 ILE A CA 1
ATOM 701 C C . ILE A 1 90 ? -5.587 -4.345 10.313 1.00 98.06 90 ILE A C 1
ATOM 703 O O . ILE A 1 90 ? -6.563 -3.715 9.915 1.00 98.06 90 ILE A O 1
ATOM 707 N N . CYS A 1 91 ? -4.887 -5.144 9.497 1.00 98.06 91 CYS A N 1
ATOM 708 C CA . CYS A 1 91 ? -5.158 -5.257 8.065 1.00 98.06 91 CYS A CA 1
ATOM 709 C C . CYS A 1 91 ? -6.541 -5.853 7.766 1.00 98.06 91 CYS A C 1
ATOM 711 O O . CYS A 1 91 ? -7.040 -5.676 6.658 1.00 98.06 91 CYS A O 1
ATOM 713 N N . ALA A 1 92 ? -7.149 -6.592 8.699 1.00 97.38 92 ALA A N 1
ATOM 714 C CA . ALA A 1 92 ? -8.499 -7.132 8.551 1.00 97.38 92 ALA A CA 1
ATOM 715 C C . ALA A 1 92 ? -9.590 -6.158 9.002 1.00 97.38 92 ALA A C 1
ATOM 717 O O . ALA A 1 92 ? -10.712 -6.231 8.488 1.00 97.38 92 ALA A O 1
ATOM 718 N N . ARG A 1 93 ? -9.262 -5.265 9.941 1.00 96.69 93 ARG A N 1
ATOM 719 C CA . ARG A 1 93 ? -10.224 -4.392 10.627 1.00 96.69 93 ARG A CA 1
ATOM 720 C C . ARG A 1 93 ? -10.266 -2.975 10.079 1.00 96.69 93 ARG A C 1
ATOM 722 O O . ARG A 1 93 ? -11.340 -2.388 10.027 1.00 96.69 93 ARG A O 1
ATOM 729 N N . ALA A 1 94 ? -9.127 -2.451 9.641 1.00 95.75 94 ALA A N 1
ATOM 730 C CA . ALA A 1 94 ? -8.991 -1.081 9.178 1.00 95.75 94 ALA A CA 1
ATOM 731 C C . ALA A 1 94 ? -8.512 -1.037 7.721 1.00 95.75 94 ALA A C 1
ATOM 733 O O . ALA A 1 94 ? -7.684 -1.839 7.291 1.00 95.75 94 ALA A O 1
ATOM 734 N N . GLU A 1 95 ? -9.063 -0.114 6.931 1.00 95.62 95 GLU A N 1
ATOM 735 C CA . GLU A 1 95 ? -8.551 0.161 5.586 1.00 95.62 95 GLU A CA 1
ATOM 736 C C . GLU A 1 95 ? -7.334 1.093 5.713 1.00 95.62 95 GLU A C 1
ATOM 738 O O . GLU A 1 95 ? -7.451 2.153 6.335 1.00 95.62 95 GLU A O 1
ATOM 743 N N . PRO A 1 96 ? -6.154 0.728 5.173 1.00 96.12 96 PRO A N 1
ATOM 744 C CA . PRO A 1 96 ? -5.003 1.615 5.219 1.00 96.12 96 PRO A CA 1
ATOM 745 C C . PRO A 1 96 ? -5.254 2.842 4.328 1.00 96.12 96 PRO A C 1
ATOM 747 O O . PRO A 1 96 ? -5.644 2.677 3.167 1.00 96.12 96 PRO A O 1
ATOM 750 N N . PRO A 1 97 ? -5.014 4.069 4.821 1.00 94.38 97 PRO A N 1
ATOM 751 C CA . PRO A 1 97 ? -5.126 5.259 3.994 1.00 94.38 97 PRO A CA 1
ATOM 752 C C . PRO A 1 97 ? -3.989 5.291 2.972 1.00 94.38 97 PRO A C 1
ATOM 754 O O . PRO A 1 97 ? -2.912 4.748 3.217 1.00 94.38 97 PRO A O 1
ATOM 757 N N . LEU A 1 98 ? -4.201 5.977 1.848 1.00 94.88 98 LEU A N 1
ATOM 758 C CA . LEU A 1 98 ? -3.140 6.258 0.884 1.00 94.88 98 LEU A CA 1
ATOM 759 C C . LEU A 1 98 ? -2.208 7.341 1.459 1.00 94.88 98 LEU A C 1
ATOM 761 O O . LEU A 1 98 ? -2.409 8.535 1.242 1.00 94.88 98 LEU A O 1
ATOM 765 N N . LEU A 1 99 ? -1.221 6.911 2.243 1.00 94.06 99 LEU A N 1
ATOM 766 C CA . LEU A 1 99 ? -0.309 7.774 2.987 1.00 94.06 99 LEU A CA 1
ATOM 767 C C . LEU A 1 99 ? 0.839 8.241 2.096 1.00 94.06 99 LEU A C 1
ATOM 769 O O . LEU A 1 99 ? 1.487 7.419 1.452 1.00 94.06 99 LEU A O 1
ATOM 773 N N . GLN A 1 100 ? 1.131 9.542 2.096 1.00 94.75 100 GLN A N 1
ATOM 774 C CA . GLN A 1 100 ? 2.332 10.061 1.450 1.00 94.75 100 GLN A CA 1
ATOM 775 C C . GLN A 1 100 ? 3.563 9.771 2.313 1.00 94.75 100 GLN A C 1
ATOM 777 O O . GLN A 1 100 ? 3.632 10.214 3.456 1.00 94.75 100 GLN A O 1
ATOM 782 N N . VAL A 1 101 ? 4.511 9.013 1.759 1.00 94.81 101 VAL A N 1
ATOM 783 C CA . VAL A 1 101 ? 5.726 8.524 2.440 1.00 94.81 101 VAL A CA 1
ATOM 784 C C . VAL A 1 101 ? 7.024 9.083 1.851 1.00 94.81 101 VAL A C 1
ATOM 786 O O . VAL A 1 101 ? 8.122 8.755 2.292 1.00 94.81 101 VAL A O 1
ATOM 789 N N . GLY A 1 102 ? 6.898 9.945 0.847 1.00 94.06 102 GLY A N 1
ATOM 790 C CA . GLY A 1 102 ? 7.992 10.671 0.221 1.00 94.06 102 GLY A CA 1
ATOM 791 C C . GLY A 1 102 ? 7.464 11.831 -0.626 1.00 94.06 102 GLY A C 1
ATOM 792 O O . GLY A 1 102 ? 6.248 11.953 -0.802 1.00 94.06 102 GLY A O 1
ATOM 793 N N . PRO A 1 103 ? 8.353 12.656 -1.203 1.00 92.62 103 PRO A N 1
ATOM 794 C CA . PRO A 1 103 ? 7.961 13.806 -2.023 1.00 92.62 103 PRO A CA 1
ATOM 795 C C . PRO A 1 103 ? 7.067 13.431 -3.211 1.00 92.62 103 PRO A C 1
ATOM 797 O O . PRO A 1 103 ? 6.192 14.192 -3.600 1.00 92.62 103 PRO A O 1
ATOM 800 N N . THR A 1 104 ? 7.281 12.241 -3.774 1.00 93.88 104 THR A N 1
ATOM 801 C CA . THR A 1 104 ? 6.589 11.713 -4.957 1.00 93.88 104 THR A CA 1
ATOM 802 C C . THR A 1 104 ? 6.127 10.273 -4.736 1.00 93.88 104 THR A C 1
ATOM 804 O O . THR A 1 104 ? 6.110 9.477 -5.670 1.00 93.88 104 THR A O 1
ATOM 807 N N . HIS A 1 105 ? 5.780 9.898 -3.496 1.00 95.38 105 HIS A N 1
ATOM 808 C CA . HIS A 1 105 ? 5.412 8.517 -3.161 1.00 95.38 105 HIS A CA 1
ATOM 809 C C . HIS A 1 105 ? 4.263 8.444 -2.165 1.00 95.38 105 HIS A C 1
ATOM 811 O O . HIS A 1 105 ? 4.361 8.959 -1.052 1.00 95.38 105 HIS A O 1
ATOM 817 N N . LYS A 1 106 ? 3.191 7.749 -2.542 1.00 96.25 106 LYS A N 1
ATOM 818 C CA . LYS A 1 106 ? 2.092 7.362 -1.663 1.00 96.25 106 LYS A CA 1
ATOM 819 C C . LYS A 1 106 ? 1.901 5.850 -1.627 1.00 96.25 106 LYS A C 1
ATOM 821 O O . LYS A 1 106 ? 2.049 5.175 -2.644 1.00 96.25 106 LYS A O 1
ATOM 826 N N . VAL A 1 107 ? 1.502 5.323 -0.475 1.00 97.50 107 VAL A N 1
ATOM 827 C CA . VAL A 1 107 ? 1.286 3.890 -0.252 1.00 97.50 107 VAL A CA 1
ATOM 828 C C . VAL A 1 107 ? 0.108 3.648 0.690 1.00 97.50 107 VAL A C 1
ATOM 830 O O . VAL A 1 107 ? -0.012 4.289 1.730 1.00 97.50 107 VAL A O 1
ATOM 833 N N . ALA A 1 108 ? -0.766 2.709 0.330 1.00 97.44 108 ALA A N 1
ATOM 834 C CA . ALA A 1 108 ? -1.882 2.269 1.162 1.00 97.44 108 ALA A CA 1
ATOM 835 C C . ALA A 1 108 ? -1.515 0.979 1.905 1.00 97.44 108 ALA A C 1
ATOM 837 O O . ALA A 1 108 ? -1.949 -0.116 1.551 1.00 97.44 108 ALA A O 1
ATOM 838 N N . CYS A 1 109 ? -0.675 1.101 2.934 1.00 98.06 109 CYS A N 1
ATOM 839 C CA . CYS A 1 109 ? -0.242 -0.019 3.769 1.00 98.06 109 CYS A CA 1
ATOM 840 C C . CYS A 1 109 ? -0.135 0.418 5.234 1.00 98.06 109 CYS A C 1
ATOM 842 O O . CYS A 1 109 ? 0.287 1.534 5.518 1.00 98.06 109 CYS A O 1
ATOM 844 N N . HIS A 1 110 ? -0.469 -0.475 6.168 1.00 97.88 110 HIS A N 1
ATOM 845 C CA . HIS A 1 110 ? -0.205 -0.253 7.595 1.00 97.88 110 HIS A CA 1
ATOM 846 C C . HIS A 1 110 ? 1.283 -0.414 7.942 1.00 97.88 110 HIS A C 1
ATOM 848 O O . HIS A 1 110 ? 1.757 0.186 8.902 1.00 97.88 110 HIS A O 1
ATOM 854 N N . PHE A 1 111 ? 2.020 -1.191 7.141 1.00 97.81 111 PHE A N 1
ATOM 855 C CA . PHE A 1 111 ? 3.437 -1.514 7.332 1.00 97.81 111 PHE A CA 1
ATOM 856 C C . PHE A 1 111 ? 4.264 -1.196 6.071 1.00 97.81 111 PHE A C 1
ATOM 858 O O . PHE A 1 111 ? 4.874 -2.096 5.495 1.00 97.81 111 PHE A O 1
ATOM 865 N N . PRO A 1 112 ? 4.253 0.045 5.560 1.00 97.62 112 PRO A N 1
ATOM 866 C CA . PRO A 1 112 ? 5.011 0.397 4.364 1.00 97.62 112 PRO A CA 1
ATOM 867 C C . PRO A 1 112 ? 6.517 0.304 4.632 1.00 97.62 112 PRO A C 1
ATOM 869 O O . PRO A 1 112 ? 6.998 0.746 5.671 1.00 97.62 112 PRO A O 1
ATOM 872 N N . GLY A 1 113 ? 7.267 -0.269 3.695 1.00 95.44 113 GLY A N 1
ATOM 873 C CA . GLY A 1 113 ? 8.702 -0.508 3.858 1.00 95.44 113 GLY A CA 1
ATOM 874 C C . GLY A 1 113 ? 9.291 -1.206 2.642 1.00 95.44 113 GLY A C 1
ATOM 875 O O . GLY A 1 113 ? 8.556 -1.832 1.881 1.00 95.44 113 GLY A O 1
ATOM 876 N N . GLU A 1 114 ? 10.602 -1.093 2.457 1.00 93.00 114 GLU A N 1
ATOM 877 C CA . GLU A 1 114 ? 11.307 -1.878 1.442 1.00 93.00 114 GLU A CA 1
ATOM 878 C C . GLU A 1 114 ? 11.236 -3.377 1.769 1.00 93.00 114 GLU A C 1
ATOM 880 O O . GLU A 1 114 ? 10.912 -3.778 2.892 1.00 93.00 114 GLU A O 1
ATOM 885 N N . LEU A 1 115 ? 11.534 -4.224 0.781 1.00 88.69 115 LEU A N 1
ATOM 886 C CA . LEU A 1 115 ? 11.467 -5.674 0.942 1.00 88.69 115 LEU A CA 1
ATOM 887 C C . LEU A 1 115 ? 12.361 -6.126 2.109 1.00 88.69 115 LEU A C 1
ATOM 889 O O . LEU A 1 115 ? 13.565 -5.877 2.120 1.00 88.69 115 LEU A O 1
ATOM 893 N N . GLY A 1 116 ? 11.759 -6.785 3.102 1.00 88.19 116 GLY A N 1
ATOM 894 C CA . GLY A 1 116 ? 12.447 -7.227 4.322 1.00 88.19 116 GLY A CA 1
ATOM 895 C C . GLY A 1 116 ? 12.670 -6.136 5.380 1.00 88.19 116 GLY A C 1
ATOM 896 O O . GLY A 1 116 ? 13.200 -6.435 6.445 1.00 88.19 116 GLY A O 1
ATOM 897 N N . GLN A 1 117 ? 12.235 -4.898 5.132 1.00 93.00 117 GLN A N 1
ATOM 898 C CA . GLN A 1 117 ? 12.416 -3.738 6.018 1.00 93.00 117 GLN A CA 1
ATOM 899 C C . GLN A 1 117 ? 11.076 -3.106 6.432 1.00 93.00 117 GLN A C 1
ATOM 901 O O . GLN A 1 117 ? 10.971 -1.901 6.664 1.00 93.00 117 GLN A O 1
ATOM 906 N N . HIS A 1 118 ? 10.022 -3.916 6.522 1.00 94.94 118 HIS A N 1
ATOM 907 C CA . HIS A 1 118 ? 8.721 -3.456 6.998 1.00 94.94 118 HIS A CA 1
ATOM 908 C C . HIS A 1 118 ? 8.759 -3.163 8.508 1.00 94.94 118 HIS A C 1
ATOM 910 O O . HIS A 1 118 ? 9.358 -3.930 9.269 1.00 94.94 118 HIS A O 1
ATOM 916 N N . PRO A 1 119 ? 8.114 -2.081 8.980 1.00 94.69 119 PRO A N 1
ATOM 917 C CA . PRO A 1 119 ? 8.078 -1.764 10.400 1.00 94.69 119 PRO A CA 1
ATOM 918 C C . PRO A 1 119 ? 7.324 -2.849 11.183 1.00 94.69 119 PRO A C 1
ATOM 920 O O . PRO A 1 119 ? 6.353 -3.430 10.704 1.00 94.69 119 PRO A O 1
ATOM 923 N N . ALA A 1 120 ? 7.755 -3.110 12.420 1.00 92.50 120 ALA A N 1
ATOM 924 C CA . ALA A 1 120 ? 7.105 -4.099 13.282 1.00 92.50 120 ALA A CA 1
ATOM 925 C C . ALA A 1 120 ? 5.720 -3.638 13.777 1.00 92.50 120 ALA A C 1
ATOM 927 O O . ALA A 1 120 ? 4.823 -4.469 13.932 1.00 92.50 120 ALA A O 1
ATOM 928 N N . ALA A 1 121 ? 5.543 -2.334 13.990 1.00 94.12 121 ALA A N 1
ATOM 929 C CA . ALA A 1 121 ? 4.291 -1.713 14.416 1.00 94.12 121 ALA A CA 1
ATOM 930 C C . ALA A 1 121 ? 3.646 -0.932 13.254 1.00 94.12 121 ALA A C 1
ATOM 932 O O . ALA A 1 121 ? 4.373 -0.413 12.399 1.00 94.12 121 ALA A O 1
ATOM 933 N N . PRO A 1 122 ? 2.304 -0.853 13.195 1.00 95.50 122 PRO A N 1
ATOM 934 C CA . PRO A 1 122 ? 1.608 -0.137 12.133 1.00 95.50 122 PRO A CA 1
ATOM 935 C C . PRO A 1 122 ? 1.810 1.379 12.245 1.00 95.50 122 PRO A C 1
ATOM 937 O O . PRO A 1 122 ? 1.604 1.964 13.304 1.00 95.50 122 PRO A O 1
ATOM 940 N N . VAL A 1 123 ? 2.141 2.040 11.134 1.00 94.94 123 VAL A N 1
ATOM 941 C CA . VAL A 1 123 ? 2.391 3.500 11.106 1.00 94.94 123 VAL A CA 1
ATOM 942 C C . VAL A 1 123 ? 1.107 4.334 11.023 1.00 94.94 123 VAL A C 1
ATOM 944 O O . VAL A 1 123 ? 1.139 5.558 11.085 1.00 94.94 123 VAL A O 1
ATOM 947 N N . THR A 1 124 ? -0.042 3.681 10.856 1.00 94.50 124 THR A N 1
ATOM 948 C CA . THR A 1 124 ? -1.326 4.330 10.554 1.00 94.50 124 THR A CA 1
ATOM 949 C C . THR A 1 124 ? -2.262 4.441 11.755 1.00 94.50 124 THR A C 1
ATOM 951 O O . THR A 1 124 ? -3.340 5.004 11.612 1.00 94.50 124 THR A O 1
ATOM 954 N N . THR A 1 125 ? -1.915 3.873 12.912 1.00 93.00 125 THR A N 1
ATOM 955 C CA . THR A 1 125 ? -2.781 3.830 14.110 1.00 93.00 125 THR A CA 1
ATOM 956 C C . THR A 1 125 ? -3.225 5.217 14.547 1.00 93.00 125 THR A C 1
ATOM 958 O O . THR A 1 125 ? -4.421 5.461 14.691 1.00 93.00 125 THR A O 1
ATOM 961 N N . GLY A 1 126 ? -2.279 6.157 14.641 1.00 89.12 126 GLY A N 1
ATOM 962 C CA . GLY A 1 126 ? -2.568 7.554 14.971 1.00 89.12 126 GLY A CA 1
ATOM 963 C C . GLY A 1 126 ? -3.457 8.251 13.937 1.00 89.12 126 GLY A C 1
ATOM 964 O O . GLY A 1 126 ? -4.363 8.986 14.310 1.00 89.12 126 GLY A O 1
ATOM 965 N N . LEU A 1 127 ? -3.255 7.973 12.644 1.00 88.00 127 LEU A N 1
ATOM 966 C CA . LEU A 1 127 ? -4.074 8.545 11.565 1.00 88.00 127 LEU A CA 1
ATOM 967 C C . LEU A 1 127 ? -5.510 8.018 11.596 1.00 88.00 127 LEU A C 1
ATOM 969 O O . LEU A 1 127 ? -6.455 8.752 11.330 1.00 88.00 127 LEU A O 1
ATOM 973 N N . LEU A 1 128 ? -5.675 6.740 11.919 1.00 91.62 128 LEU A N 1
ATOM 974 C CA . LEU A 1 128 ? -6.965 6.061 11.896 1.00 91.62 128 LEU A CA 1
ATOM 975 C C . LEU A 1 128 ? -7.692 6.099 13.244 1.00 91.62 128 LEU A C 1
ATOM 977 O O . LEU A 1 128 ? -8.826 5.635 13.308 1.00 91.62 128 LEU A O 1
ATOM 981 N N . ALA A 1 129 ? -7.070 6.642 14.298 1.00 93.44 129 ALA A N 1
ATOM 982 C CA . ALA A 1 129 ? -7.589 6.602 15.666 1.00 93.44 129 ALA A CA 1
ATOM 983 C C . ALA A 1 129 ? -7.909 5.169 16.144 1.00 93.44 129 ALA A C 1
ATOM 985 O O . ALA A 1 129 ? -8.911 4.918 16.815 1.00 93.44 129 ALA A O 1
ATOM 986 N N . VAL A 1 130 ? -7.036 4.218 15.801 1.00 94.12 130 VAL A N 1
ATOM 987 C CA . VAL A 1 130 ? -7.143 2.803 16.189 1.00 94.12 130 VAL A CA 1
ATOM 988 C C . VAL A 1 130 ? -5.880 2.319 16.893 1.00 94.12 130 VAL A C 1
ATOM 990 O O . VAL A 1 130 ? -4.807 2.891 16.711 1.00 94.12 130 VAL A O 1
ATOM 993 N N . ASP A 1 131 ? -5.997 1.252 17.678 1.00 95.38 131 ASP A N 1
ATOM 994 C CA . ASP A 1 131 ? -4.856 0.537 18.249 1.00 95.38 131 ASP A CA 1
ATOM 995 C C . ASP A 1 131 ? -4.163 -0.370 17.209 1.00 95.38 131 ASP A C 1
ATOM 997 O O . ASP A 1 131 ? -4.573 -0.458 16.049 1.00 95.38 131 ASP A O 1
ATOM 1001 N N . GLU A 1 132 ? -3.104 -1.080 17.608 1.00 95.50 132 GLU A N 1
ATOM 1002 C CA . GLU A 1 132 ? -2.346 -1.962 16.705 1.00 95.50 132 GLU A CA 1
ATOM 1003 C C . GLU A 1 132 ? -3.146 -3.161 16.167 1.00 95.50 132 GLU A C 1
ATOM 1005 O O . GLU A 1 132 ? -2.736 -3.784 15.184 1.00 95.50 132 GLU A O 1
ATOM 1010 N N . SER A 1 133 ? -4.287 -3.483 16.785 1.00 95.25 133 SER A N 1
ATOM 1011 C CA . SER A 1 133 ? -5.227 -4.493 16.293 1.00 95.25 133 SER A CA 1
ATOM 1012 C C . SER A 1 133 ? -6.224 -3.922 15.283 1.00 95.25 133 SER A C 1
ATOM 1014 O O . SER A 1 133 ? -6.885 -4.685 14.586 1.00 95.25 133 SER A O 1
ATOM 1016 N N . GLY A 1 134 ? -6.318 -2.594 15.162 1.00 93.19 134 GLY A N 1
ATOM 1017 C CA . GLY A 1 134 ? -7.324 -1.907 14.357 1.00 93.19 134 GLY A CA 1
ATOM 1018 C C . GLY A 1 134 ? -8.634 -1.643 15.101 1.00 93.19 134 GLY A C 1
ATOM 1019 O O . GLY A 1 134 ? -9.648 -1.392 14.451 1.00 93.19 134 GLY A O 1
ATOM 1020 N N . SER A 1 135 ? -8.638 -1.709 16.434 1.00 94.25 135 SER A N 1
ATOM 1021 C CA . SER A 1 135 ? -9.811 -1.382 17.251 1.00 94.25 135 SER A CA 1
ATOM 1022 C C . SER A 1 135 ? -9.846 0.119 17.573 1.00 94.25 135 SER A C 1
ATOM 1024 O O . SER A 1 135 ? -8.790 0.689 17.849 1.00 94.25 135 SER A O 1
ATOM 1026 N N . PRO A 1 136 ? -11.019 0.783 17.549 1.00 92.81 136 PRO A N 1
ATOM 1027 C CA . PRO A 1 136 ? -11.122 2.213 17.839 1.00 92.81 136 PRO A CA 1
ATOM 1028 C C . PRO A 1 136 ? -10.579 2.573 19.224 1.00 92.81 136 PRO A C 1
ATOM 1030 O O . PRO A 1 136 ? -10.916 1.925 20.216 1.00 92.81 136 PRO A O 1
ATOM 1033 N N . VAL A 1 137 ? -9.779 3.636 19.301 1.00 91.50 137 VAL A N 1
ATOM 1034 C CA . VAL A 1 137 ? -9.284 4.179 20.571 1.00 91.50 137 VAL A CA 1
ATOM 1035 C C . VAL A 1 137 ? -10.284 5.215 21.087 1.00 91.50 137 VAL A C 1
ATOM 1037 O O . VAL A 1 137 ? -10.658 6.151 20.385 1.00 91.50 137 VAL A O 1
ATOM 1040 N N . ALA A 1 138 ? -10.751 5.050 22.324 1.00 89.25 138 ALA A N 1
ATOM 1041 C CA . ALA A 1 138 ? -11.709 5.975 22.923 1.00 89.25 138 ALA A CA 1
ATOM 1042 C C . ALA A 1 138 ? -11.115 7.389 23.053 1.00 89.25 138 ALA A C 1
ATOM 1044 O O . ALA A 1 138 ? -10.020 7.567 23.584 1.00 89.25 138 ALA A O 1
ATOM 1045 N N . GLY A 1 139 ? -11.860 8.398 22.596 1.00 84.75 139 GLY A N 1
ATOM 1046 C CA . GLY A 1 139 ? -11.478 9.807 22.720 1.00 84.75 139 GLY A CA 1
ATOM 1047 C C . GLY A 1 139 ? -10.472 10.314 21.680 1.00 84.75 139 GLY A C 1
ATOM 1048 O O . GLY A 1 139 ? -10.095 11.482 21.745 1.00 84.75 139 GLY A O 1
ATOM 1049 N N . SER A 1 140 ? -10.056 9.495 20.711 1.00 84.88 140 SER A N 1
ATOM 1050 C CA . SER A 1 140 ? -9.273 9.946 19.555 1.00 84.88 140 SER A CA 1
ATOM 1051 C C . SER A 1 140 ? -10.163 10.130 18.322 1.00 84.88 140 SER A C 1
ATOM 1053 O O . SER A 1 140 ? -11.244 9.555 18.211 1.00 84.88 140 SER A O 1
ATOM 1055 N N . THR A 1 141 ? -9.734 10.992 17.398 1.00 80.38 141 THR A N 1
ATOM 1056 C CA . THR A 1 141 ? -10.460 11.273 16.149 1.00 80.38 141 THR A CA 1
ATOM 1057 C C . THR A 1 141 ? -9.555 10.941 14.965 1.00 80.38 141 THR A C 1
ATOM 1059 O O . THR A 1 141 ? -8.393 11.353 14.994 1.00 80.38 141 THR A O 1
ATOM 1062 N N . PRO A 1 142 ? -10.031 10.209 13.939 1.00 80.44 142 PRO A N 1
ATOM 1063 C CA . PRO A 1 142 ? -9.222 9.915 12.766 1.00 80.44 142 PRO A CA 1
ATOM 1064 C C . PRO A 1 142 ? -8.819 11.200 12.041 1.00 80.44 142 PRO A C 1
ATOM 1066 O O . PRO A 1 142 ? -9.669 12.017 11.678 1.00 80.44 142 PRO A O 1
ATOM 1069 N N . THR A 1 143 ? -7.532 11.341 11.753 1.00 76.88 143 THR A N 1
ATOM 1070 C CA . THR A 1 143 ? -7.031 12.349 10.822 1.00 76.88 143 THR A CA 1
ATOM 1071 C C . THR A 1 143 ? -7.047 11.723 9.439 1.00 76.88 143 THR A C 1
ATOM 1073 O O . THR A 1 143 ? -6.143 10.972 9.075 1.00 76.88 143 THR A O 1
ATOM 1076 N N . THR A 1 144 ? -8.094 11.997 8.661 1.00 61.19 144 THR A N 1
ATOM 1077 C CA . THR A 1 144 ? -8.148 11.515 7.276 1.00 61.19 144 THR A CA 1
ATOM 1078 C C . THR A 1 144 ? -7.142 12.318 6.452 1.00 61.19 144 THR A C 1
ATOM 1080 O O . THR A 1 144 ? -7.340 13.527 6.307 1.00 61.19 144 THR A O 1
ATOM 1083 N N . PRO A 1 145 ? -6.067 11.708 5.912 1.00 65.88 145 PRO A N 1
ATOM 1084 C CA . PRO A 1 145 ? -5.199 12.430 5.000 1.00 65.88 145 PRO A CA 1
ATOM 1085 C C . PRO A 1 145 ? -6.033 12.873 3.790 1.00 65.88 145 PRO A C 1
ATOM 1087 O O . PRO A 1 145 ? -6.841 12.084 3.285 1.00 65.88 145 PRO A O 1
ATOM 1090 N N . PRO A 1 146 ? -5.888 14.126 3.333 1.00 64.06 146 PRO A N 1
ATOM 1091 C CA . PRO A 1 146 ? -6.677 14.626 2.223 1.00 64.06 146 PRO A CA 1
ATOM 1092 C C . PRO A 1 146 ? -6.445 13.741 0.995 1.00 64.06 146 PRO A C 1
ATOM 1094 O O . PRO A 1 146 ? -5.308 13.520 0.573 1.00 64.06 146 PRO A O 1
ATOM 1097 N N . ASN A 1 147 ? -7.530 13.233 0.406 1.00 66.38 147 ASN A N 1
ATOM 1098 C CA . ASN A 1 147 ? -7.478 12.514 -0.866 1.00 66.38 147 ASN A CA 1
ATOM 1099 C C . ASN A 1 147 ? -7.341 13.523 -2.017 1.00 66.38 147 ASN A C 1
ATOM 1101 O O . ASN A 1 147 ? -8.255 13.711 -2.818 1.00 66.38 147 ASN A O 1
ATOM 1105 N N . VAL A 1 148 ? -6.220 14.242 -2.028 1.00 69.56 148 VAL A N 1
ATOM 1106 C CA . VAL A 1 148 ? -5.881 15.214 -3.066 1.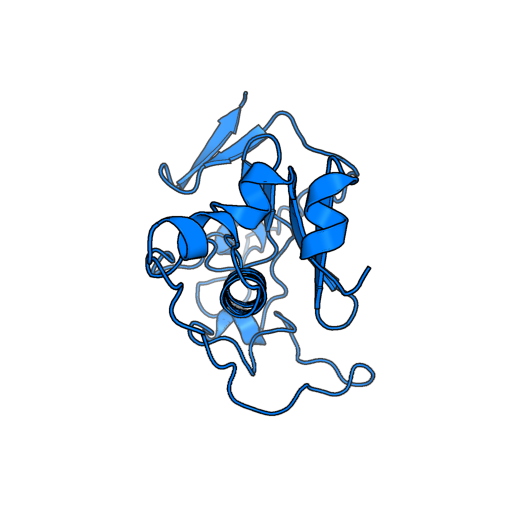00 69.56 148 VAL A CA 1
ATOM 1107 C C . VAL A 1 148 ? -5.089 14.531 -4.184 1.00 69.56 148 VAL A C 1
ATOM 1109 O O . VAL A 1 148 ? -4.169 13.750 -3.894 1.00 69.56 148 VAL A O 1
ATOM 1112 N N . PRO A 1 149 ? -5.418 14.815 -5.458 1.00 76.50 149 PRO A N 1
ATOM 1113 C CA . PRO A 1 149 ? -4.564 14.455 -6.583 1.00 76.50 149 PRO A CA 1
ATOM 1114 C C . PRO A 1 149 ? -3.144 15.017 -6.417 1.00 76.50 149 PRO A C 1
ATOM 1116 O O . PRO A 1 149 ? -2.956 16.067 -5.804 1.00 76.50 149 PRO A O 1
ATOM 1119 N N . GLY A 1 150 ? -2.151 14.337 -6.992 1.00 84.75 150 GLY A N 1
ATOM 1120 C CA . GLY A 1 150 ? -0.747 14.757 -6.926 1.00 84.75 150 GLY A CA 1
ATOM 1121 C C . GLY A 1 150 ? -0.105 14.540 -5.553 1.00 84.75 150 GLY A C 1
ATOM 1122 O O . GLY A 1 150 ? -0.606 13.758 -4.745 1.00 84.75 150 GLY A O 1
ATOM 1123 N N . PHE A 1 151 ? 1.014 15.212 -5.286 1.00 88.81 151 PHE A N 1
ATOM 1124 C CA . PHE A 1 151 ? 1.792 15.068 -4.052 1.00 88.81 151 PHE A CA 1
ATOM 1125 C C . PHE A 1 151 ? 1.776 16.360 -3.227 1.00 88.81 151 PHE A C 1
ATOM 1127 O O . PHE A 1 151 ? 1.804 17.458 -3.776 1.00 88.81 151 PHE A O 1
ATOM 1134 N N . ALA A 1 152 ? 1.704 16.221 -1.905 1.00 87.50 152 ALA A N 1
ATOM 1135 C CA . ALA A 1 152 ? 1.743 17.314 -0.941 1.00 87.50 152 ALA A CA 1
ATOM 1136 C C . ALA A 1 152 ? 3.187 17.722 -0.597 1.00 87.50 152 ALA A C 1
ATOM 1138 O O . ALA A 1 152 ? 4.123 16.950 -0.799 1.00 87.50 152 ALA A O 1
ATOM 1139 N N . ALA A 1 153 ? 3.354 18.917 -0.024 1.00 87.44 153 ALA A N 1
ATOM 1140 C CA . ALA A 1 153 ? 4.644 19.398 0.485 1.00 87.44 153 ALA A CA 1
ATOM 1141 C C . ALA A 1 153 ? 5.086 18.693 1.782 1.00 87.44 153 ALA A C 1
ATOM 1143 O O . ALA A 1 153 ? 6.253 18.764 2.152 1.00 87.44 153 ALA A O 1
ATOM 1144 N N . GLU A 1 154 ? 4.164 18.008 2.463 1.00 90.56 154 GLU A N 1
ATOM 1145 C CA . GLU A 1 154 ? 4.432 17.271 3.695 1.00 90.56 154 GLU A CA 1
ATOM 1146 C C . GLU A 1 154 ? 4.196 15.777 3.495 1.00 90.56 154 GLU A C 1
ATOM 1148 O O . GLU A 1 154 ? 3.244 15.361 2.828 1.00 90.56 154 GLU A O 1
ATOM 1153 N N . TRP A 1 155 ? 5.0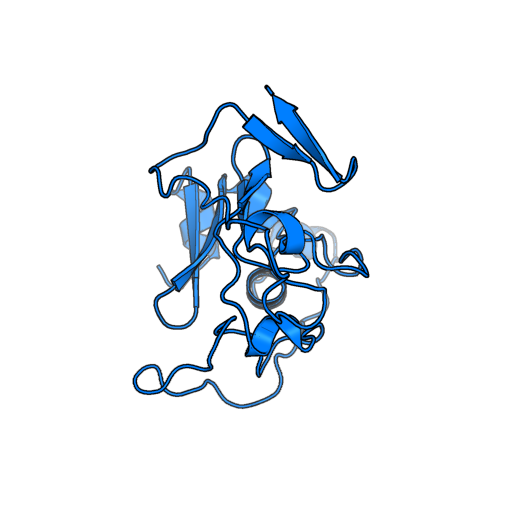56 14.958 4.092 1.00 91.88 155 TRP A N 1
ATOM 1154 C CA . TRP A 1 155 ? 4.951 13.505 4.026 1.00 91.88 155 TRP A CA 1
ATOM 1155 C C . TRP A 1 155 ? 5.450 12.843 5.306 1.00 91.88 155 TRP A C 1
ATOM 1157 O O . TRP A 1 155 ? 6.169 13.438 6.106 1.00 91.88 155 TRP A O 1
ATOM 1167 N N . TYR A 1 156 ? 5.066 11.585 5.495 1.00 91.75 156 TYR A N 1
ATOM 1168 C CA . TYR A 1 156 ? 5.542 10.756 6.591 1.00 91.75 156 TYR A CA 1
ATOM 1169 C C . TYR A 1 156 ? 6.879 10.106 6.218 1.00 91.75 156 TYR A C 1
ATOM 1171 O O . TYR A 1 156 ? 6.937 9.234 5.354 1.00 91.75 156 TYR A O 1
ATOM 1179 N N . ASP A 1 157 ? 7.967 10.508 6.864 1.00 92.38 157 ASP A N 1
ATOM 1180 C CA . ASP A 1 157 ? 9.277 9.890 6.669 1.00 92.38 157 ASP A CA 1
ATOM 1181 C C . ASP A 1 157 ? 9.320 8.533 7.388 1.00 92.38 157 ASP A C 1
ATOM 1183 O O . ASP A 1 157 ? 9.246 8.462 8.616 1.00 92.38 157 ASP A O 1
ATOM 1187 N N . LEU A 1 158 ? 9.446 7.443 6.628 1.00 90.50 158 LEU A N 1
ATOM 1188 C CA . LEU A 1 158 ? 9.451 6.079 7.170 1.00 90.50 158 LEU A CA 1
ATOM 1189 C C . LEU A 1 158 ? 10.694 5.752 8.007 1.00 90.50 158 LEU A C 1
ATOM 1191 O O . LEU A 1 158 ? 10.604 4.943 8.933 1.00 90.50 158 LEU A O 1
ATOM 1195 N N . GLY A 1 159 ? 11.835 6.377 7.709 1.00 88.19 159 GLY A N 1
ATOM 1196 C CA . GLY A 1 159 ? 13.076 6.187 8.458 1.00 88.19 159 GLY A CA 1
ATOM 1197 C C . GLY A 1 159 ? 13.047 6.915 9.800 1.00 88.19 159 GLY A C 1
ATOM 1198 O O . GLY A 1 159 ? 13.456 6.361 10.818 1.00 88.19 159 GLY A O 1
ATOM 1199 N N . ARG A 1 160 ? 12.513 8.141 9.814 1.00 88.69 160 ARG A N 1
ATOM 1200 C CA . ARG A 1 160 ? 12.384 8.980 11.019 1.00 88.69 160 ARG A CA 1
ATOM 1201 C C . ARG A 1 160 ? 11.094 8.736 11.801 1.00 88.69 160 ARG A C 1
ATOM 1203 O O . ARG A 1 160 ? 11.001 9.151 12.950 1.00 88.69 160 ARG A O 1
ATOM 1210 N N . ARG A 1 161 ? 10.111 8.069 11.191 1.00 86.31 161 ARG A N 1
ATOM 1211 C CA . ARG A 1 161 ? 8.775 7.786 11.741 1.00 86.31 161 ARG A CA 1
ATOM 1212 C C . ARG A 1 161 ? 8.001 9.034 12.174 1.00 86.31 161 ARG A C 1
ATOM 1214 O O . ARG A 1 161 ? 7.289 9.012 13.176 1.00 86.31 161 ARG A O 1
ATOM 1221 N N . GLN A 1 162 ? 8.119 10.115 11.409 1.00 88.00 162 GLN A N 1
ATOM 1222 C CA . GLN A 1 162 ? 7.474 11.396 11.705 1.00 88.00 162 GLN A CA 1
ATOM 1223 C C . GLN A 1 162 ? 7.088 12.138 10.424 1.00 88.00 162 GLN A C 1
ATOM 1225 O O . GLN A 1 162 ? 7.630 11.864 9.354 1.00 88.00 162 GLN A O 1
ATOM 1230 N N . MET A 1 163 ? 6.186 13.112 10.547 1.00 89.19 163 MET A N 1
ATOM 1231 C CA . MET A 1 163 ? 5.900 14.047 9.459 1.00 89.19 163 MET A CA 1
ATOM 1232 C C . MET A 1 163 ? 7.097 14.972 9.221 1.00 89.19 163 MET A C 1
ATOM 1234 O O . MET A 1 163 ? 7.728 15.445 10.168 1.00 89.19 163 MET A O 1
ATOM 1238 N N . VAL A 1 164 ? 7.401 15.224 7.954 1.00 90.44 164 VAL A N 1
ATOM 1239 C CA . VAL A 1 164 ? 8.417 16.177 7.507 1.00 90.44 164 VAL A CA 1
ATOM 1240 C C . VAL A 1 164 ? 7.844 17.042 6.388 1.00 90.44 164 VAL A C 1
ATOM 1242 O O . VAL A 1 164 ? 6.940 16.610 5.669 1.00 90.44 164 VAL A O 1
ATOM 1245 N N . SER A 1 165 ? 8.388 18.245 6.242 1.00 88.25 165 SER A N 1
ATOM 1246 C CA . SER A 1 165 ? 8.053 19.186 5.170 1.00 88.25 165 SER A CA 1
ATOM 1247 C C . SER A 1 165 ? 9.253 19.309 4.222 1.00 88.25 165 SER A C 1
ATOM 1249 O O . SER A 1 165 ? 10.400 19.263 4.683 1.00 88.25 165 SER A O 1
ATOM 1251 N N . GLY A 1 166 ? 8.989 19.403 2.918 1.00 74.06 166 GLY A N 1
ATOM 1252 C CA . GLY A 1 166 ? 10.001 19.525 1.857 1.00 74.06 166 GLY A CA 1
ATOM 1253 C C . GLY A 1 166 ? 10.371 20.939 1.464 1.00 74.06 166 GLY A C 1
ATOM 1254 O O . GLY A 1 166 ? 9.608 21.873 1.792 1.00 74.06 166 GLY A O 1
#

Mean predicted aligned error: 6.46 Å

Foldseek 3Di:
DLQLVVCLPPPQKDFDDALPDGFKIFGSVCLQPFNFDQVSVQSNLPHDDPVCVVVVHHRHHDDFDDDRDDSVDAQAAASCQVRRPPHDLLSRQHHFAQFFQDQGMTGRDQFGGGVVGTDPAGLCCLQQCHDSNNHHDPPHDHNRDDPDPGGDQWGQHPVVSGIDGD

Radius of gyration: 16.17 Å; Cα contacts (8 Å, |Δi|>4): 277; chains: 1; bounding box: 43×38×44 Å

pLDDT: mean 86.22, std 11.91, range [55.78, 98.12]